Protein AF-A0A927K3W2-F1 (afdb_monomer_lite)

Radius of gyration: 14.51 Å; chains: 1; bounding box: 32×37×29 Å

pLDDT: mean 95.18, std 3.54, range [78.88, 98.0]

Foldseek 3Di:
DVVVVVVVCCVVCVPPPDDDDDDDPPPVPVVVVCVVVPHDDDDDDDDDDDDD

Organism: NCBI:txid2774019

Sequence (52 aa):
MKLANQRQLRAAFPGCATLLTGNAAVNAHMNAVNTELGFRPVERRLEFQKSL

Secondary structure (DSSP, 8-state):
-HHHHHHHHHHH-TT---------TT-HHHHHHHHHTT--------------

Structure (mmCIF, N/CA/C/O backbone):
data_AF-A0A927K3W2-F1
#
_entry.id   AF-A0A927K3W2-F1
#
loop_
_atom_site.group_PDB
_atom_site.id
_atom_site.type_symbol
_atom_site.label_atom_id
_atom_site.label_alt_id
_atom_site.label_comp_id
_atom_site.label_asym_id
_atom_site.label_entity_id
_atom_site.label_seq_id
_atom_site.pdbx_PDB_ins_code
_atom_site.Cartn_x
_atom_site.Cartn_y
_atom_site.Cartn_z
_atom_site.occupancy
_atom_site.B_iso_or_equiv
_atom_site.auth_seq_id
_atom_site.auth_comp_id
_atom_site.auth_asym_id
_atom_site.auth_atom_id
_atom_site.pdbx_PDB_model_num
ATOM 1 N N . MET A 1 1 ? 7.803 -8.466 12.939 1.00 78.88 1 MET A N 1
ATOM 2 C CA . MET A 1 1 ? 7.472 -7.097 13.409 1.00 78.88 1 MET A CA 1
ATOM 3 C C . MET A 1 1 ? 6.247 -6.477 12.728 1.00 78.88 1 MET A C 1
ATOM 5 O O . MET A 1 1 ? 5.355 -6.055 13.445 1.00 78.88 1 MET A O 1
ATOM 9 N N . LYS A 1 2 ? 6.119 -6.452 11.390 1.00 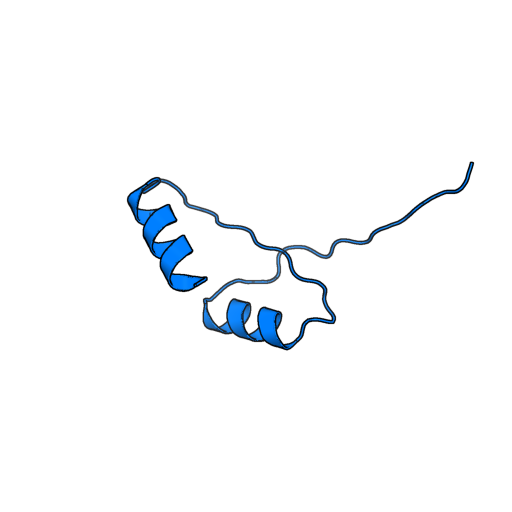87.81 2 LYS A N 1
ATOM 10 C CA . LYS A 1 2 ? 5.029 -5.725 10.691 1.00 87.81 2 LYS A CA 1
ATOM 11 C C . LYS A 1 2 ? 3.595 -6.068 11.140 1.00 87.81 2 LYS A C 1
ATOM 13 O O . LYS A 1 2 ? 2.813 -5.167 11.423 1.00 87.81 2 LYS A O 1
ATOM 18 N N . LEU A 1 3 ? 3.284 -7.357 11.287 1.00 91.19 3 LEU A N 1
ATOM 19 C CA . LEU A 1 3 ? 1.994 -7.835 11.810 1.00 91.19 3 LEU A CA 1
ATOM 20 C C . LEU A 1 3 ? 1.717 -7.365 13.246 1.00 91.19 3 LEU A C 1
ATOM 22 O O . LEU A 1 3 ? 0.583 -7.030 13.574 1.00 91.19 3 LEU A O 1
ATOM 26 N N . ALA A 1 4 ? 2.743 -7.326 14.101 1.00 94.19 4 ALA A N 1
ATOM 27 C CA . ALA A 1 4 ? 2.597 -6.856 15.477 1.00 94.19 4 ALA A CA 1
ATOM 28 C C . ALA A 1 4 ? 2.228 -5.365 15.501 1.00 94.19 4 ALA A C 1
ATOM 30 O O . ALA A 1 4 ? 1.264 -4.991 16.164 1.00 94.19 4 ALA A O 1
ATOM 31 N N . ASN A 1 5 ? 2.901 -4.550 14.685 1.00 93.06 5 ASN A N 1
ATOM 32 C CA . ASN A 1 5 ? 2.613 -3.119 14.576 1.00 93.06 5 ASN A CA 1
ATOM 33 C C . ASN A 1 5 ? 1.193 -2.865 14.046 1.00 93.06 5 ASN A C 1
ATOM 35 O O . ASN A 1 5 ? 0.496 -1.992 14.548 1.00 93.06 5 ASN A O 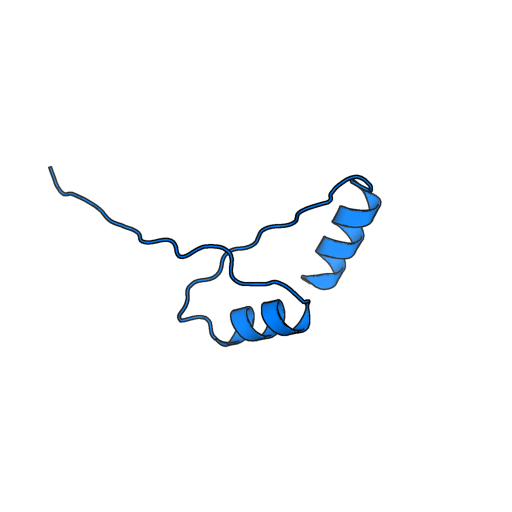1
ATOM 39 N N . GLN A 1 6 ? 0.723 -3.647 13.069 1.00 93.00 6 GLN A N 1
ATOM 40 C CA . GLN A 1 6 ? -0.650 -3.526 12.561 1.00 93.00 6 GLN A CA 1
ATOM 41 C C . GLN A 1 6 ? -1.701 -3.916 13.605 1.00 93.00 6 GLN A C 1
ATOM 43 O O . GLN A 1 6 ? -2.737 -3.263 13.714 1.00 93.00 6 GLN A O 1
ATOM 48 N N . ARG A 1 7 ? -1.439 -4.962 14.398 1.00 94.38 7 ARG A N 1
ATOM 49 C CA . ARG A 1 7 ? -2.320 -5.352 15.509 1.00 94.38 7 ARG A CA 1
ATOM 50 C C . ARG A 1 7 ? -2.399 -4.245 16.559 1.00 94.38 7 ARG A C 1
ATOM 52 O O . ARG A 1 7 ? -3.498 -3.928 17.002 1.00 94.38 7 ARG A O 1
ATOM 59 N N . GLN A 1 8 ? -1.263 -3.636 16.901 1.00 96.38 8 GLN A N 1
ATOM 60 C CA . GLN A 1 8 ? -1.210 -2.486 17.805 1.00 96.38 8 GLN A CA 1
ATOM 61 C C . GLN A 1 8 ? -1.959 -1.277 17.231 1.00 96.38 8 GLN A C 1
ATOM 63 O O . GLN A 1 8 ? -2.765 -0.684 17.940 1.00 96.38 8 GLN A O 1
ATOM 68 N N . LEU A 1 9 ? -1.775 -0.961 15.943 1.00 95.56 9 LEU A N 1
ATOM 69 C CA . LEU A 1 9 ? -2.492 0.124 15.266 1.00 95.56 9 LEU A CA 1
ATOM 70 C C . LEU A 1 9 ? -4.009 -0.079 15.340 1.00 95.56 9 LEU A C 1
ATOM 72 O O . LEU A 1 9 ? -4.730 0.837 15.713 1.00 95.56 9 LEU A O 1
ATOM 76 N N . ARG A 1 10 ? -4.493 -1.287 15.030 1.00 95.12 10 ARG A N 1
ATOM 77 C CA . ARG A 1 10 ? -5.926 -1.604 15.070 1.00 95.12 10 ARG A CA 1
ATOM 78 C C . ARG A 1 10 ? -6.508 -1.511 16.481 1.00 95.12 10 ARG A C 1
ATOM 80 O O . ARG A 1 10 ? -7.660 -1.125 16.629 1.00 95.12 10 ARG A O 1
ATOM 87 N N . ALA A 1 11 ? -5.725 -1.869 17.499 1.00 97.44 11 ALA A N 1
ATOM 88 C CA . ALA A 1 11 ? -6.141 -1.744 18.892 1.00 97.44 11 ALA A CA 1
ATOM 89 C C . ALA A 1 11 ? -6.204 -0.275 19.342 1.00 97.44 11 ALA A C 1
ATOM 91 O O . ALA A 1 11 ? -7.162 0.120 19.997 1.00 97.44 11 ALA A O 1
ATOM 92 N N . ALA A 1 12 ? -5.205 0.532 18.975 1.00 98.00 12 ALA A N 1
ATOM 93 C CA . ALA A 1 12 ? -5.121 1.938 19.368 1.00 98.00 12 ALA A CA 1
ATOM 94 C C . ALA A 1 12 ? -6.072 2.850 18.570 1.00 98.00 12 ALA A C 1
ATOM 96 O O . ALA A 1 12 ? -6.566 3.841 19.099 1.00 98.00 12 ALA A O 1
ATOM 97 N N . PHE A 1 13 ? -6.344 2.514 17.307 1.00 97.56 13 PHE A N 1
ATOM 98 C CA . PHE A 1 13 ? -7.143 3.321 16.383 1.00 97.56 13 PHE A CA 1
ATOM 99 C C . PHE A 1 13 ? -8.182 2.448 15.663 1.00 97.56 13 PHE A C 1
ATOM 101 O O . PHE A 1 13 ? -8.054 2.195 14.461 1.00 97.56 13 PHE A O 1
ATOM 108 N N . PRO A 1 14 ? -9.237 1.989 16.360 1.00 96.25 14 PRO A N 1
ATOM 109 C CA . PRO A 1 14 ? -10.230 1.081 15.781 1.00 96.25 14 PRO A CA 1
ATOM 110 C C . PRO A 1 14 ? -10.992 1.676 14.584 1.00 96.25 14 PRO A C 1
ATOM 112 O O . PRO A 1 14 ? -11.504 0.926 13.760 1.00 96.25 14 PRO A O 1
ATOM 115 N N . GLY A 1 15 ? -11.042 3.008 14.454 1.00 97.25 15 GLY A N 1
ATOM 116 C CA . GLY A 1 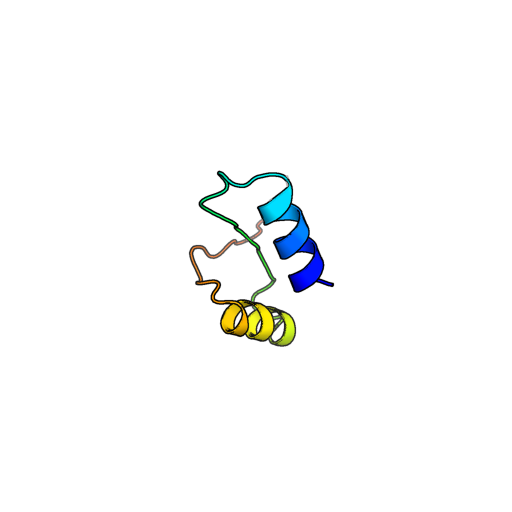15 ? -11.654 3.708 13.317 1.00 97.25 15 GLY A CA 1
ATOM 117 C C . GLY A 1 15 ? -10.749 3.884 12.089 1.00 97.25 15 GLY A C 1
ATOM 118 O O . GLY A 1 15 ? -11.162 4.515 11.118 1.00 97.25 15 GLY A O 1
ATOM 119 N N . CYS A 1 16 ? -9.510 3.381 12.107 1.00 96.50 16 CYS A N 1
ATOM 120 C CA . CYS A 1 16 ? -8.606 3.480 10.962 1.00 96.50 16 CYS A CA 1
ATOM 121 C C . CYS A 1 16 ? -9.099 2.590 9.806 1.00 96.50 16 CYS A C 1
ATOM 123 O O . CYS A 1 16 ? -8.961 1.369 9.848 1.00 96.50 16 CYS A O 1
ATOM 125 N N . ALA A 1 17 ? -9.662 3.210 8.766 1.00 95.19 17 ALA A N 1
ATOM 126 C CA . ALA A 1 17 ? -10.186 2.507 7.591 1.00 95.19 17 ALA A CA 1
ATOM 127 C C . ALA A 1 17 ? -9.135 2.282 6.489 1.00 95.19 17 ALA A C 1
ATOM 129 O O . ALA A 1 17 ? -9.270 1.367 5.677 1.00 95.19 17 ALA A O 1
ATOM 130 N N . THR A 1 18 ? -8.079 3.102 6.469 1.00 95.56 18 THR A N 1
ATOM 131 C CA . THR A 1 18 ? -7.070 3.103 5.406 1.00 95.56 18 THR A CA 1
ATOM 132 C C . THR A 1 18 ? -5.674 3.152 6.006 1.00 95.56 18 THR A C 1
ATOM 134 O O . THR A 1 18 ? -5.337 4.080 6.738 1.00 95.56 18 THR A O 1
ATOM 137 N N . LEU A 1 19 ? -4.843 2.175 5.643 1.00 95.00 19 LEU A N 1
ATOM 138 C CA . LEU A 1 19 ? -3.428 2.130 5.992 1.00 95.00 19 LEU A CA 1
ATOM 139 C C . LEU A 1 19 ? -2.594 2.121 4.712 1.00 95.00 19 LEU A C 1
ATOM 141 O O . LEU A 1 19 ? -2.725 1.219 3.887 1.00 95.00 19 LEU A O 1
ATOM 145 N N . LEU A 1 20 ? -1.721 3.115 4.565 1.00 95.62 20 LEU A N 1
ATOM 146 C CA . LEU A 1 20 ? -0.804 3.232 3.435 1.00 95.62 20 LEU A CA 1
ATOM 147 C C . LEU A 1 20 ? 0.622 2.885 3.869 1.00 95.62 20 LEU A C 1
ATOM 149 O O . LEU A 1 20 ? 1.040 3.147 4.995 1.00 95.62 20 LEU A O 1
ATOM 153 N N . THR A 1 21 ? 1.382 2.292 2.957 1.00 95.25 21 THR A N 1
ATOM 154 C CA . THR A 1 21 ? 2.808 2.001 3.126 1.00 95.25 21 THR A CA 1
ATOM 155 C C . THR A 1 21 ? 3.489 2.134 1.768 1.00 95.25 21 THR A C 1
ATOM 157 O O . THR A 1 21 ? 2.856 1.906 0.739 1.00 95.25 21 THR A O 1
ATOM 160 N N . GLY A 1 22 ? 4.762 2.521 1.753 1.00 95.31 22 GLY A N 1
ATOM 161 C CA . GLY A 1 22 ? 5.549 2.671 0.533 1.00 95.31 22 GLY A CA 1
ATOM 162 C C . GLY A 1 22 ? 6.833 1.860 0.627 1.00 95.31 22 GLY A C 1
ATOM 163 O O . GLY A 1 22 ? 7.483 1.852 1.668 1.00 95.31 22 GLY A O 1
ATOM 164 N N . ASN A 1 23 ? 7.191 1.198 -0.468 1.00 96.75 23 ASN A N 1
ATOM 165 C CA . ASN A 1 23 ? 8.480 0.542 -0.653 1.00 96.75 23 ASN A CA 1
ATOM 166 C C . ASN A 1 23 ? 9.097 1.046 -1.960 1.00 96.75 23 ASN A C 1
ATOM 168 O O . ASN A 1 23 ? 8.374 1.402 -2.893 1.00 96.75 23 ASN A O 1
ATOM 172 N N . ALA A 1 24 ? 10.422 0.967 -2.076 1.00 97.25 24 ALA A N 1
ATOM 173 C CA . ALA A 1 24 ? 11.067 1.05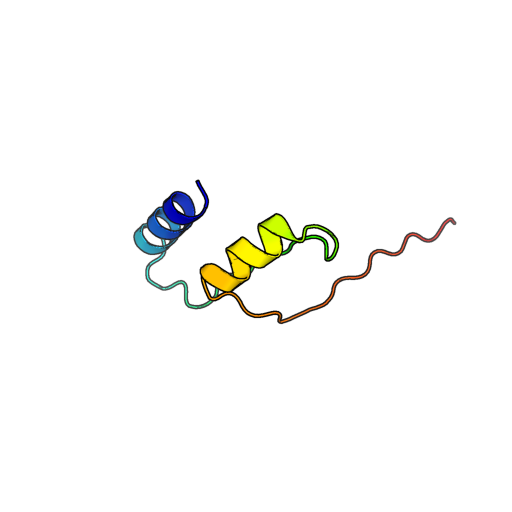5 -3.379 1.00 97.25 24 ALA A CA 1
ATOM 174 C C . ALA A 1 24 ? 10.603 -0.106 -4.280 1.00 97.25 24 ALA A C 1
ATOM 176 O O . ALA A 1 24 ? 10.512 -1.252 -3.829 1.00 97.25 24 ALA A O 1
ATOM 177 N N . ALA A 1 25 ? 10.368 0.164 -5.568 1.00 95.62 25 ALA A N 1
ATOM 178 C CA . ALA A 1 25 ? 9.928 -0.856 -6.528 1.00 95.62 25 ALA A CA 1
ATOM 179 C C . ALA A 1 25 ? 10.917 -2.034 -6.637 1.00 95.62 25 ALA A C 1
ATOM 181 O O . ALA A 1 25 ? 10.505 -3.173 -6.836 1.00 95.62 25 ALA A O 1
ATOM 182 N N . VAL A 1 26 ? 12.208 -1.765 -6.428 1.00 97.62 26 VAL A N 1
ATOM 183 C CA . VAL A 1 26 ? 13.287 -2.764 -6.448 1.00 97.62 26 VAL A CA 1
ATOM 184 C C . VAL A 1 26 ? 13.319 -3.672 -5.211 1.00 97.62 26 VAL A C 1
ATOM 186 O O . VAL A 1 26 ? 13.970 -4.712 -5.236 1.00 97.62 26 VAL A O 1
ATOM 189 N N . ASN A 1 27 ? 12.609 -3.335 -4.127 1.00 97.81 27 ASN A N 1
ATOM 190 C CA . ASN A 1 27 ? 12.569 -4.155 -2.914 1.00 97.81 27 ASN A CA 1
ATOM 191 C C . ASN A 1 27 ? 11.538 -5.289 -3.047 1.00 97.81 27 ASN A C 1
ATOM 193 O O . ASN A 1 27 ? 10.482 -5.279 -2.410 1.00 97.81 27 ASN A O 1
ATOM 197 N N . ALA A 1 28 ? 11.852 -6.274 -3.892 1.00 97.75 28 ALA A N 1
ATOM 198 C CA . ALA A 1 28 ? 10.971 -7.402 -4.193 1.00 97.75 28 ALA A CA 1
ATOM 199 C C . ALA A 1 28 ? 10.507 -8.154 -2.933 1.00 97.75 28 ALA A C 1
ATOM 201 O O . ALA A 1 28 ? 9.337 -8.515 -2.828 1.00 97.75 28 ALA A O 1
ATOM 202 N N . HIS A 1 29 ? 11.390 -8.320 -1.944 1.00 97.31 29 HIS A N 1
ATOM 203 C CA . HIS A 1 29 ? 11.071 -9.023 -0.704 1.00 97.31 29 HIS A CA 1
ATOM 204 C C . HIS A 1 29 ? 9.976 -8.308 0.106 1.00 97.31 29 HIS A C 1
ATOM 206 O O . HIS A 1 29 ? 8.964 -8.910 0.458 1.00 97.31 29 HIS A O 1
ATOM 212 N N . MET A 1 30 ? 10.124 -7.004 0.376 1.00 96.81 30 MET A N 1
ATOM 213 C CA . MET A 1 30 ? 9.103 -6.264 1.130 1.00 96.81 30 MET A CA 1
ATOM 214 C C . MET A 1 30 ? 7.821 -6.037 0.312 1.00 96.81 30 MET A C 1
ATOM 216 O O . MET A 1 30 ? 6.740 -5.892 0.887 1.00 96.81 30 MET A O 1
ATOM 220 N N . ASN A 1 31 ? 7.923 -6.027 -1.021 1.00 97.00 31 ASN A N 1
ATOM 221 C CA . ASN A 1 31 ? 6.763 -5.995 -1.912 1.00 97.00 31 ASN A CA 1
ATOM 222 C C . ASN A 1 31 ? 5.940 -7.282 -1.791 1.00 97.00 31 ASN A C 1
ATOM 224 O O . ASN A 1 31 ? 4.731 -7.192 -1.597 1.00 97.00 31 ASN A O 1
ATOM 228 N N . ALA A 1 32 ? 6.588 -8.450 -1.789 1.00 97.00 32 ALA A N 1
ATOM 229 C CA . ALA A 1 32 ? 5.918 -9.734 -1.584 1.00 97.00 32 ALA A CA 1
ATOM 230 C C . ALA A 1 32 ? 5.209 -9.803 -0.220 1.00 97.00 32 ALA A C 1
ATOM 232 O O . ALA A 1 32 ? 4.035 -10.161 -0.161 1.00 97.00 32 ALA A O 1
ATOM 233 N N . VAL A 1 33 ? 5.867 -9.349 0.855 1.00 96.25 33 VAL A N 1
ATOM 234 C CA . VAL A 1 33 ? 5.246 -9.259 2.191 1.00 96.25 33 VAL A CA 1
ATOM 235 C C . VAL A 1 33 ? 3.995 -8.372 2.172 1.00 96.25 33 VAL A C 1
ATOM 237 O O . VAL A 1 33 ? 2.984 -8.708 2.782 1.00 96.25 33 VAL A O 1
ATOM 240 N N . ASN A 1 34 ? 4.029 -7.231 1.478 1.00 96.38 34 ASN A N 1
ATOM 241 C CA . ASN A 1 34 ? 2.856 -6.362 1.350 1.00 96.38 34 ASN A CA 1
ATOM 242 C C . ASN A 1 34 ? 1.715 -7.031 0.582 1.00 96.38 34 ASN A C 1
ATOM 244 O O . ASN A 1 34 ? 0.563 -6.909 0.998 1.00 96.38 34 ASN A O 1
ATOM 248 N N . THR A 1 35 ? 2.034 -7.740 -0.500 1.00 96.81 35 THR A N 1
ATOM 249 C CA . THR A 1 35 ? 1.055 -8.504 -1.276 1.00 96.81 35 THR A CA 1
ATOM 250 C C . THR A 1 35 ? 0.398 -9.588 -0.425 1.00 96.81 35 THR A C 1
ATOM 252 O O . THR A 1 35 ? -0.826 -9.683 -0.417 1.00 96.81 35 THR A O 1
ATOM 255 N N . GLU A 1 36 ? 1.175 -10.346 0.351 1.00 96.62 36 GLU A N 1
ATOM 256 C CA . GLU A 1 36 ? 0.658 -11.392 1.245 1.00 96.62 36 GLU A CA 1
ATOM 257 C C . GLU A 1 36 ? -0.243 -10.820 2.352 1.00 96.62 36 GLU A C 1
ATOM 259 O O . GLU A 1 36 ? -1.271 -11.399 2.694 1.00 96.62 36 GLU A O 1
ATOM 264 N N . LEU A 1 37 ? 0.087 -9.630 2.865 1.00 94.81 37 LEU A N 1
ATOM 265 C CA . LEU A 1 37 ? -0.733 -8.911 3.846 1.00 94.81 37 LEU A CA 1
ATOM 266 C C . LEU A 1 37 ? -1.959 -8.203 3.236 1.00 94.81 37 LEU A C 1
ATOM 268 O O . LEU A 1 37 ? -2.704 -7.548 3.966 1.00 94.81 37 LEU A O 1
ATOM 272 N N . GLY A 1 38 ? -2.178 -8.310 1.922 1.00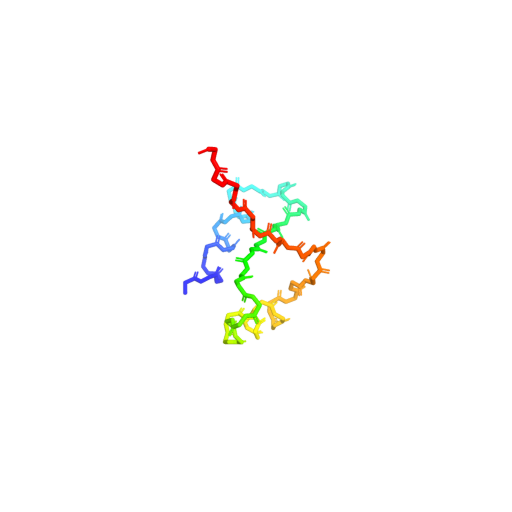 96.00 38 GLY A N 1
ATOM 273 C CA . GLY A 1 38 ? -3.355 -7.773 1.236 1.00 96.00 38 GLY A CA 1
ATOM 274 C C . GLY A 1 38 ? -3.275 -6.294 0.843 1.00 96.00 38 GLY A C 1
ATOM 275 O O . GLY A 1 38 ? -4.286 -5.727 0.420 1.00 96.00 38 GLY A O 1
ATOM 276 N N . PHE A 1 39 ? -2.104 -5.655 0.942 1.00 96.62 39 PHE A N 1
ATOM 277 C CA . PHE A 1 39 ? -1.916 -4.312 0.388 1.00 96.62 39 PHE A CA 1
ATOM 278 C C . PHE A 1 39 ? -1.998 -4.341 -1.138 1.00 96.62 39 PHE A C 1
ATOM 280 O O . PHE A 1 39 ? -1.566 -5.290 -1.793 1.00 96.62 39 PHE A O 1
ATOM 287 N N . ARG A 1 40 ? -2.517 -3.254 -1.712 1.00 97.12 40 ARG A N 1
ATOM 288 C CA . ARG A 1 40 ? -2.664 -3.079 -3.160 1.00 97.12 40 ARG A CA 1
ATOM 289 C C . ARG A 1 40 ? -1.870 -1.853 -3.611 1.00 97.12 40 ARG A C 1
ATOM 291 O O . ARG A 1 40 ? -1.852 -0.864 -2.877 1.00 97.12 40 ARG A O 1
ATOM 298 N N . PRO A 1 41 ? -1.221 -1.881 -4.788 1.00 96.69 41 PRO A N 1
ATOM 299 C CA . PRO A 1 41 ? -0.591 -0.690 -5.343 1.00 96.69 41 PRO A CA 1
ATOM 300 C C . PRO A 1 41 ? -1.643 0.392 -5.606 1.00 96.69 41 PRO A C 1
ATOM 302 O O . PRO A 1 41 ? -2.620 0.135 -6.305 1.00 96.69 41 PRO A O 1
ATOM 305 N N . VAL A 1 42 ? -1.438 1.589 -5.057 1.00 97.44 42 VAL A N 1
ATOM 306 C CA . VAL A 1 42 ? -2.330 2.749 -5.264 1.00 97.44 42 VAL A CA 1
ATOM 307 C C . VAL A 1 42 ? -1.619 3.950 -5.887 1.00 97.44 42 VAL A C 1
ATOM 309 O O . VAL A 1 42 ? -2.273 4.851 -6.397 1.00 97.44 42 VAL A O 1
ATOM 312 N N . GLU A 1 43 ? -0.285 3.959 -5.882 1.00 96.31 43 GLU A N 1
ATOM 313 C CA . GLU A 1 43 ? 0.530 5.044 -6.425 1.00 96.31 43 GLU A CA 1
ATOM 314 C C . GLU A 1 43 ? 1.901 4.538 -6.901 1.00 96.31 43 GLU A C 1
ATOM 316 O O . GLU A 1 43 ? 2.368 3.469 -6.496 1.00 96.31 43 GLU A O 1
ATOM 321 N N . ARG A 1 44 ? 2.568 5.341 -7.739 1.00 96.25 44 ARG A N 1
ATOM 322 C CA . ARG A 1 44 ? 4.004 5.241 -8.024 1.00 96.25 44 ARG A CA 1
ATOM 323 C C . ARG A 1 44 ? 4.636 6.598 -7.748 1.00 96.25 44 ARG A C 1
ATOM 325 O O . ARG A 1 44 ? 4.240 7.586 -8.358 1.00 96.25 44 ARG A O 1
ATOM 332 N N . ARG A 1 45 ? 5.608 6.638 -6.838 1.00 96.25 45 ARG A N 1
ATOM 333 C CA . ARG A 1 45 ? 6.348 7.858 -6.503 1.00 96.25 45 ARG A CA 1
ATOM 334 C C . ARG A 1 45 ? 7.659 7.916 -7.275 1.00 96.25 45 ARG A C 1
ATOM 336 O O . ARG A 1 45 ? 8.385 6.927 -7.330 1.00 96.25 45 ARG A O 1
ATOM 343 N N . LEU A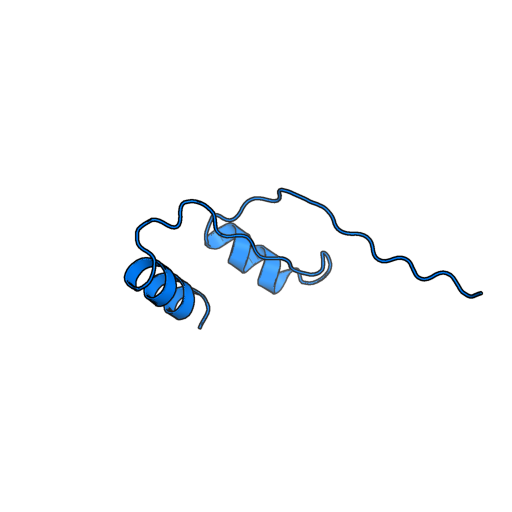 1 46 ? 7.923 9.074 -7.869 1.00 95.69 46 LEU A N 1
ATOM 344 C CA . LEU A 1 46 ? 9.172 9.404 -8.543 1.00 95.69 46 LEU A CA 1
ATOM 345 C C . LEU A 1 46 ? 9.871 10.492 -7.735 1.00 95.69 46 LEU A C 1
ATOM 347 O O . LEU A 1 46 ? 9.218 11.410 -7.241 1.00 95.69 46 LEU A O 1
ATOM 351 N N . GLU A 1 47 ? 11.187 10.389 -7.621 1.00 94.19 47 GLU A N 1
ATOM 352 C CA . GLU A 1 47 ? 12.019 11.401 -6.980 1.00 94.19 47 GLU A CA 1
ATOM 353 C C . GLU A 1 47 ? 12.806 12.138 -8.061 1.00 94.19 47 GLU A C 1
ATOM 355 O O . GLU A 1 47 ? 13.379 11.524 -8.961 1.00 94.19 47 GLU A O 1
ATOM 360 N N . PHE A 1 48 ? 12.800 13.466 -7.995 1.00 96.12 48 PHE A N 1
ATOM 361 C CA . PHE A 1 48 ? 13.538 14.327 -8.909 1.00 96.12 48 PHE A CA 1
ATOM 362 C C . PHE A 1 48 ? 14.217 15.435 -8.110 1.00 96.12 48 PHE A C 1
ATOM 364 O O . PHE A 1 48 ? 13.592 16.060 -7.255 1.00 96.12 48 PHE A O 1
ATOM 371 N N . GLN A 1 49 ? 15.484 15.696 -8.420 1.00 96.31 49 GLN A N 1
ATOM 372 C CA . GLN A 1 49 ? 16.261 16.783 -7.841 1.00 96.31 49 GLN A CA 1
ATOM 373 C C . GLN A 1 49 ? 16.771 17.678 -8.971 1.00 96.31 49 GLN A C 1
ATOM 375 O O . GLN A 1 49 ? 17.479 17.218 -9.866 1.00 96.31 49 GLN A O 1
ATOM 380 N N . LYS A 1 50 ? 16.418 18.966 -8.922 1.00 95.50 50 LYS A N 1
ATOM 381 C CA . LYS A 1 50 ? 16.962 19.988 -9.820 1.00 95.50 50 LYS A CA 1
ATOM 382 C C . LYS A 1 50 ? 18.161 20.653 -9.152 1.00 95.50 50 LYS A C 1
ATOM 384 O O . LYS A 1 50 ? 18.034 21.130 -8.027 1.00 95.50 50 LYS A O 1
ATOM 389 N N . SER A 1 51 ? 19.284 20.728 -9.854 1.00 91.25 51 SER A N 1
ATOM 390 C CA . SER A 1 51 ? 20.387 21.612 -9.468 1.00 91.25 51 SER A CA 1
ATOM 391 C C . SER A 1 51 ? 20.064 23.037 -9.921 1.00 91.25 51 SER A C 1
ATOM 393 O O . SER A 1 51 ? 19.648 23.230 -11.067 1.00 91.25 51 SER A O 1
ATOM 395 N N . LEU A 1 52 ? 20.188 24.002 -9.007 1.00 81.31 52 LEU A N 1
ATOM 396 C CA . LEU A 1 52 ? 20.076 25.434 -9.301 1.00 81.31 52 LEU A CA 1
ATOM 397 C C . LEU A 1 52 ? 21.418 25.991 -9.769 1.00 81.31 52 LEU A C 1
ATOM 399 O O . LEU A 1 52 ? 22.448 25.551 -9.210 1.00 81.31 52 LEU A O 1
#